Protein 2BH8 (pdb70)

InterPro domains:
  IPR000110 Small ribosomal subunit protein bS1 [PIRSF002111] (2-531)
  IPR000110 Small ribosomal subunit protein bS1 [TIGR00717] (3-520)
  IPR003029 S1 domain [PF00575] (19-78)
  IPR003029 S1 domain [PF00575] (104-171)
  IPR003029 S1 domain [PF00575] (190-260)
  IPR003029 S1 domain [PF00575] (275-347)
  IPR003029 S1 domain [PF00575] (361-434)
  IPR003029 S1 domain [PF00575] (449-520)
  IPR003029 S1 domain [PS50126] (21-87)
  IPR003029 S1 domain [PS50126] (105-171)
  IPR003029 S1 domain [PS50126] (192-260)
  IPR003029 S1 domain [PS50126] (277-347)
  IPR003029 S1 domain [PS50126] (364-434)
  IPR003029 S1 domain [PS50126] (451-520)
  IPR003029 S1 domain [SM00316] (19-87)
  IPR003029 S1 domain [SM00316] (103-171)
  IPR003029 S1 domain [SM00316] (190-260)
  IPR003029 S1 domain [SM00316] (275-347)
  IPR003029 S1 domain [SM00316] (362-434)
  IPR003029 S1 domain [SM00316] (449-520)

Secondary structure (DSSP, 8-state):
-EEEEEEEEEGGGTEEEEEESSSS-EEEEE---S-SSSPP-PPP-TT-EEEEEEEE--SEEEEE-TTS-EEEEEEEEEEEEPPP-/-EEEEEEEEEEETTTTEEEEEESSSS-EEEEE--HHHH-SS--PPPPTT-EEEEEEEE--SEEEEE-TTSSEEEEEEEEEEEE---

Structure (mmCIF, N/CA/C/O backbone):
data_2BH8
#
_entry.id   2BH8
#
_cell.length_a   101.090
_cell.length_b   101.090
_cell.length_c   76.116
_cell.angle_alpha   90.00
_cell.angle_beta   90.00
_cell.angle_gamma   90.00
#
_symmetry.space_group_name_H-M   'I 4 2 2'
#
loop_
_entity.id
_entity.type
_entity.pdbx_description
1 polymer 1B11
2 water water
#
loop_
_atom_site.group_PDB
_atom_site.id
_atom_site.type_symbol
_atom_site.label_atom_id
_atom_site.label_alt_id
_atom_site.label_comp_id
_atom_site.label_asym_id
_atom_site.label_entity_id
_atom_site.label_seq_id
_atom_site.pdbx_PDB_ins_code
_atom_site.Cartn_x
_atom_site.Cartn_y
_atom_site.Cartn_z
_atom_site.occupancy
_atom_site.B_iso_or_equiv
_atom_site.auth_seq_id
_atom_site.auth_comp_id
_atom_site.auth_asym_id
_atom_site.auth_atom_id
_atom_site.pdbx_PDB_model_num
ATOM 1 N N . LYS A 1 16 ? 40.453 15.375 5.221 1.00 41.02 18 LYS A N 1
ATOM 2 C CA . LYS A 1 16 ? 40.600 16.504 4.228 1.00 40.66 18 LYS A CA 1
ATOM 3 C C . LYS A 1 16 ? 40.878 15.916 2.876 1.00 39.62 18 LYS A C 1
ATOM 4 O O . LYS A 1 16 ? 41.884 15.273 2.697 1.00 40.26 18 LYS A O 1
ATOM 10 N N . MET A 1 17 ? 39.976 16.114 1.928 1.00 38.09 19 MET A N 1
ATOM 11 C CA . MET A 1 17 ? 40.135 15.570 0.603 1.00 38.78 19 MET A CA 1
ATOM 12 C C . MET A 1 17 ? 40.219 16.723 -0.421 1.00 35.36 19 MET A C 1
ATOM 13 O O . MET A 1 17 ? 39.327 17.528 -0.511 1.00 34.86 19 MET A O 1
ATOM 18 N N . THR A 1 18 ? 41.314 16.828 -1.147 1.00 32.68 20 THR A N 1
ATOM 19 C CA . THR A 1 18 ? 41.426 17.838 -2.175 1.00 30.98 20 THR A CA 1
ATOM 20 C C . THR A 1 18 ? 41.571 17.118 -3.503 1.00 29.21 20 THR A C 1
ATOM 21 O O . THR A 1 18 ? 42.172 16.061 -3.570 1.00 29.49 20 THR A O 1
ATOM 25 N N . GLY A 1 19 ? 41.029 17.690 -4.575 1.00 26.87 21 GLY A N 1
ATOM 26 C CA . GLY A 1 19 ? 41.064 16.998 -5.826 1.00 25.46 21 GLY A CA 1
ATOM 27 C C . GLY A 1 19 ? 40.597 17.866 -6.956 1.00 24.46 21 GLY A C 1
ATOM 28 O O . GLY A 1 19 ? 40.486 19.069 -6.815 1.00 23.89 21 GLY A O 1
ATOM 29 N N . ILE A 1 20 ? 40.345 17.216 -8.071 1.00 23.20 22 ILE A N 1
ATOM 30 C CA . ILE A 1 20 ? 40.020 17.855 -9.335 1.00 23.79 22 ILE A CA 1
ATOM 31 C C . ILE A 1 20 ? 38.787 17.205 -9.927 1.00 23.11 22 ILE A C 1
ATOM 32 O O . ILE A 1 20 ? 38.677 16.004 -9.911 1.00 21.82 22 ILE A O 1
ATOM 37 N N . VAL A 1 21 ? 37.875 18.048 -10.404 1.00 23.41 23 VAL A N 1
ATOM 38 C CA . VAL A 1 21 ? 36.642 17.626 -11.062 1.00 23.16 23 VAL A CA 1
ATOM 39 C C . VAL A 1 21 ? 36.903 16.921 -12.408 1.00 22.67 23 VAL A C 1
ATOM 40 O O . VAL A 1 21 ? 37.568 17.436 -13.305 1.00 22.52 23 VAL A O 1
ATOM 44 N N . LYS A 1 22 ? 36.373 15.716 -12.534 1.00 21.32 24 LYS A N 1
ATOM 45 C CA . LYS A 1 22 ? 36.322 15.044 -13.809 1.00 20.93 24 LYS A CA 1
ATOM 46 C C . LYS A 1 22 ? 35.000 15.299 -14.516 1.00 21.80 24 LYS A C 1
ATOM 47 O O . LYS A 1 22 ? 34.961 15.580 -15.733 1.00 21.19 24 LYS A O 1
ATOM 53 N N . TRP A 1 23 ? 33.906 15.176 -13.780 1.00 21.19 25 TRP A N 1
ATOM 54 C CA . TRP A 1 23 ? 32.625 15.636 -14.246 1.00 22.44 25 TRP A CA 1
ATOM 55 C C . TRP A 1 23 ? 31.744 15.916 -13.056 1.00 21.39 25 TRP A C 1
ATOM 56 O O . TRP A 1 23 ? 32.033 15.487 -11.936 1.00 20.96 25 TRP A O 1
ATOM 67 N N . PHE A 1 24 ? 30.695 16.663 -13.286 1.00 19.98 26 PHE A N 1
ATOM 68 C CA . PHE A 1 24 ? 29.899 17.132 -12.162 1.00 20.00 26 PHE A CA 1
ATOM 69 C C . PHE A 1 24 ? 28.513 17.558 -12.579 1.00 20.56 26 PHE A C 1
ATOM 70 O O . PHE A 1 24 ? 28.298 18.049 -13.722 1.00 20.81 26 PHE A O 1
ATOM 78 N N . ASN A 1 25 ? 27.562 17.368 -11.659 1.00 21.67 27 ASN A N 1
ATOM 79 C CA . ASN A 1 25 ? 26.181 17.878 -11.806 1.00 20.87 27 ASN A CA 1
ATOM 80 C C . ASN A 1 25 ? 25.732 18.443 -10.463 1.00 22.75 27 ASN A C 1
ATOM 81 O O . ASN A 1 25 ? 25.016 17.811 -9.667 1.00 21.17 27 ASN A O 1
ATOM 86 N N . ALA A 1 26 ? 26.176 19.659 -10.186 1.00 21.79 28 ALA A N 1
ATOM 87 C CA . ALA A 1 26 ? 25.974 20.265 -8.875 1.00 22.77 28 ALA A CA 1
ATOM 88 C C . ALA A 1 26 ? 24.506 20.424 -8.555 1.00 23.47 28 ALA A C 1
ATOM 89 O O . ALA A 1 26 ? 24.081 20.213 -7.411 1.00 23.62 28 ALA A O 1
ATOM 91 N N . ASP A 1 27 ? 23.730 20.818 -9.558 1.00 23.31 29 ASP A N 1
ATOM 92 C CA . ASP A 1 27 ? 22.336 20.990 -9.348 1.00 25.37 29 ASP A CA 1
ATOM 93 C C . ASP A 1 27 ? 21.627 19.729 -8.865 1.00 25.35 29 ASP A C 1
ATOM 94 O O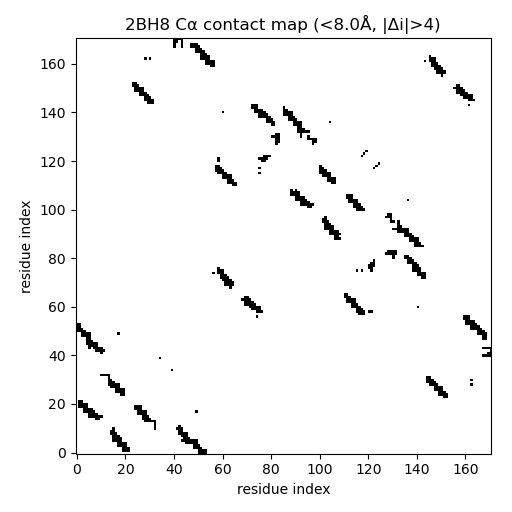 . ASP A 1 27 ? 20.651 19.843 -8.117 1.00 25.13 29 ASP A O 1
ATOM 99 N N . LYS A 1 28 ? 22.061 18.560 -9.336 1.00 22.83 30 LYS A N 1
ATOM 100 C CA . LYS A 1 28 ? 21.453 17.303 -8.904 1.00 24.17 30 LYS A CA 1
ATOM 101 C C . LYS A 1 28 ? 22.209 16.611 -7.774 1.00 22.74 30 LYS A C 1
ATOM 102 O O . LYS A 1 28 ? 21.816 15.509 -7.373 1.00 21.92 30 LYS A O 1
ATOM 108 N N . GLY A 1 29 ? 23.309 17.236 -7.315 1.00 21.52 31 GLY A N 1
ATOM 109 C CA . GLY A 1 29 ? 24.095 16.766 -6.219 1.00 21.25 31 GLY A CA 1
ATOM 110 C C . GLY A 1 29 ? 24.906 15.504 -6.466 1.00 21.35 31 GLY A C 1
ATOM 111 O O . GLY A 1 29 ? 24.971 14.636 -5.597 1.00 19.99 31 GLY A O 1
ATOM 112 N N . PHE A 1 30 ? 25.567 15.402 -7.607 1.00 20.32 32 PHE A N 1
ATOM 113 C CA . PHE A 1 30 ? 26.553 14.380 -7.755 1.00 22.38 32 PHE A CA 1
ATOM 114 C C . PHE A 1 30 ? 27.712 14.796 -8.677 1.00 20.47 32 PHE A C 1
ATOM 115 O O . PHE A 1 30 ? 27.665 15.794 -9.448 1.00 21.17 32 PHE A O 1
ATOM 123 N N . GLY A 1 31 ? 28.760 14.032 -8.587 1.00 20.64 33 GLY A N 1
ATOM 124 C CA . GLY A 1 31 ? 29.969 14.308 -9.317 1.00 21.70 33 GLY A CA 1
ATOM 125 C C . GLY A 1 31 ? 30.988 13.217 -9.257 1.00 21.76 33 GLY A C 1
ATOM 126 O O . GLY A 1 31 ? 30.794 12.196 -8.616 1.00 20.33 33 GLY A O 1
ATOM 127 N N . PHE A 1 32 ? 32.119 13.474 -9.922 1.00 21.64 34 PHE A N 1
ATOM 128 C CA . PHE A 1 32 ? 33.192 12.518 -9.999 1.00 22.59 34 PHE A CA 1
ATOM 129 C C . PHE A 1 32 ? 34.484 13.309 -9.937 1.00 22.98 34 PHE A C 1
ATOM 130 O O . PHE A 1 32 ? 34.665 14.251 -10.696 1.00 22.10 34 PHE A O 1
ATOM 138 N N . ILE A 1 33 ? 35.343 12.918 -9.007 1.00 23.18 35 ILE A N 1
ATOM 139 C CA . ILE A 1 33 ? 36.543 13.624 -8.619 1.00 24.88 35 ILE A CA 1
ATOM 140 C C . ILE A 1 33 ? 37.759 12.716 -8.635 1.00 24.77 35 ILE A C 1
ATOM 141 O O . ILE A 1 33 ? 37.664 11.545 -8.306 1.00 24.18 35 ILE A O 1
ATOM 146 N N . THR A 1 34 ? 38.917 13.271 -9.009 1.00 25.47 36 THR A N 1
ATOM 147 C CA . THR A 1 34 ? 40.190 12.596 -8.826 1.00 26.42 36 THR A CA 1
ATOM 148 C C . THR A 1 34 ? 40.925 13.232 -7.652 1.00 27.32 36 THR A C 1
ATOM 149 O O . THR A 1 34 ? 41.334 14.397 -7.754 1.00 26.08 36 THR A O 1
ATOM 153 N N . PRO A 1 35 ? 41.004 12.514 -6.509 1.00 28.43 37 PRO A N 1
ATOM 154 C CA . PRO A 1 35 ? 41.688 13.096 -5.365 1.00 29.80 37 PRO A CA 1
ATOM 155 C C . PRO A 1 35 ? 43.203 13.243 -5.617 1.00 31.01 37 PRO A C 1
ATOM 156 O O . PRO A 1 35 ? 43.773 12.488 -6.394 1.00 30.17 37 PRO A O 1
ATOM 160 N N . ASP A 1 36 ? 43.811 14.248 -4.998 1.00 32.45 38 ASP A N 1
ATOM 161 C CA . ASP A 1 36 ? 45.247 14.448 -5.128 1.00 34.58 38 ASP A CA 1
ATOM 162 C C . ASP A 1 36 ? 46.004 13.245 -4.559 1.00 35.44 38 ASP A C 1
ATOM 163 O O . ASP A 1 36 ? 47.078 12.905 -5.037 1.00 36.66 38 ASP A O 1
ATOM 168 N N . ASP A 1 37 ? 45.421 12.595 -3.568 1.00 36.77 39 ASP A N 1
ATOM 169 C CA . ASP A 1 37 ? 46.038 11.474 -2.866 1.00 38.63 39 ASP A CA 1
ATOM 170 C C . ASP A 1 37 ? 45.400 10.114 -3.165 1.00 39.10 39 ASP A C 1
ATOM 171 O O . ASP A 1 37 ? 44.217 10.001 -3.506 1.00 38.47 39 ASP A O 1
ATOM 176 N N . GLY A 1 38 ? 46.209 9.066 -3.051 1.00 39.40 40 GLY A N 1
ATOM 177 C CA . GLY A 1 38 ? 45.759 7.710 -3.415 1.00 39.30 40 GLY A CA 1
ATOM 178 C C . GLY A 1 38 ? 45.642 7.492 -4.918 1.00 38.90 40 GLY A C 1
ATOM 179 O O . GLY A 1 38 ? 45.989 8.382 -5.729 1.00 38.65 40 GLY A O 1
ATOM 180 N N . SER A 1 39 ? 45.146 6.308 -5.289 1.00 38.06 41 SER A N 1
ATOM 181 C CA . SER A 1 39 ? 45.028 5.909 -6.699 1.00 38.11 41 SER A CA 1
ATOM 182 C C . SER A 1 39 ? 43.577 5.672 -7.116 1.00 37.63 41 SER A C 1
ATOM 183 O O . SER A 1 39 ? 43.344 5.067 -8.163 1.00 38.38 41 SER A O 1
ATOM 186 N N . LYS A 1 40 ? 42.622 6.128 -6.300 1.00 35.47 42 LYS A N 1
ATOM 187 C CA . LYS A 1 40 ? 41.219 5.873 -6.541 1.00 34.21 42 LYS A CA 1
ATOM 188 C C . LYS A 1 40 ? 40.437 7.169 -6.690 1.00 31.52 42 LYS A C 1
ATOM 189 O O . LYS A 1 40 ? 40.575 8.094 -5.922 1.00 30.93 42 LYS A O 1
ATOM 195 N N . ASP A 1 41 ? 39.670 7.205 -7.752 1.00 29.34 43 ASP A N 1
ATOM 196 C CA . ASP A 1 41 ? 38.694 8.225 -7.976 1.00 27.65 43 ASP A CA 1
ATOM 197 C C . ASP A 1 41 ? 37.509 8.018 -7.059 1.00 25.90 43 ASP A C 1
ATOM 198 O O . ASP A 1 41 ? 37.338 6.939 -6.448 1.00 24.88 43 ASP A O 1
ATOM 203 N N . VAL A 1 42 ? 36.712 9.067 -6.946 1.00 24.10 44 VAL A N 1
ATOM 204 C CA . VAL A 1 42 ? 35.551 9.054 -6.068 1.00 24.04 44 VAL A CA 1
ATOM 205 C C . VAL A 1 42 ? 34.331 9.622 -6.775 1.00 23.35 44 VAL A C 1
ATOM 206 O O . VAL A 1 42 ? 34.373 10.724 -7.382 1.00 21.76 44 VAL A O 1
ATOM 210 N N . PHE A 1 43 ? 33.262 8.834 -6.735 1.00 22.27 45 PHE A N 1
ATOM 211 C CA . PHE A 1 43 ? 31.918 9.324 -7.110 1.00 22.60 45 PHE A CA 1
ATOM 212 C C . PHE A 1 43 ? 31.299 9.965 -5.874 1.00 22.57 45 PHE A C 1
ATOM 213 O O . PHE A 1 43 ? 31.210 9.302 -4.828 1.00 22.15 45 PHE A O 1
ATOM 221 N N . VAL A 1 44 ? 30.860 11.234 -5.961 1.00 22.42 46 VAL A N 1
ATOM 222 C CA . VAL A 1 44 ? 30.256 11.895 -4.814 1.00 22.19 46 VAL A CA 1
ATOM 223 C C . VAL A 1 44 ? 28.769 12.092 -5.070 1.00 22.07 46 VAL A C 1
ATOM 224 O O . VAL A 1 44 ? 28.363 12.351 -6.208 1.00 20.28 46 VAL A O 1
ATOM 228 N N . HIS A 1 45 ? 27.990 11.977 -4.001 1.00 20.91 47 HIS A N 1
ATOM 229 C CA . HIS A 1 45 ? 26.556 12.285 -3.989 1.00 21.55 47 HIS A CA 1
ATOM 230 C C . HIS A 1 45 ? 26.380 13.130 -2.763 1.00 23.14 47 HIS A C 1
ATOM 231 O O . HIS A 1 45 ? 26.930 12.824 -1.696 1.00 23.51 47 HIS A O 1
ATOM 238 N N . PHE A 1 46 ? 25.571 14.150 -2.887 1.00 22.52 48 PHE A N 1
ATOM 239 C CA . PHE A 1 46 ? 25.360 15.053 -1.776 1.00 23.43 48 PHE A CA 1
ATOM 240 C C . PHE A 1 46 ? 24.008 15.752 -1.921 1.00 24.43 48 PHE A C 1
ATOM 241 O O . PHE A 1 46 ? 23.419 15.829 -2.998 1.00 23.27 48 PHE A O 1
ATOM 249 N N . SER A 1 47 ? 23.483 16.242 -0.817 1.00 25.15 49 SER A N 1
ATOM 250 C CA . SER A 1 47 ? 22.298 17.011 -0.880 1.00 26.71 49 SER A CA 1
ATOM 251 C C . SER A 1 47 ? 22.765 18.352 -1.455 1.00 25.73 49 SER A C 1
ATOM 252 O O . SER A 1 47 ? 23.621 19.025 -0.870 1.00 26.72 49 SER A O 1
ATOM 255 N N . ALA A 1 48 ? 22.265 18.684 -2.642 1.00 25.95 50 ALA A N 1
ATOM 256 C CA . ALA A 1 48 ? 22.445 20.021 -3.228 1.00 25.55 50 ALA A CA 1
ATOM 257 C C . ALA A 1 48 ? 21.531 21.011 -2.496 1.00 25.65 50 ALA A C 1
ATOM 258 O O . ALA A 1 48 ? 20.347 20.774 -2.315 1.00 23.67 50 ALA A O 1
ATOM 260 N N . GLY A 1 49 ? 22.071 22.134 -2.076 1.00 25.83 51 GLY A N 1
ATOM 261 C CA . GLY A 1 49 ? 21.223 23.086 -1.361 1.00 27.01 51 GLY A CA 1
ATOM 262 C C . GLY A 1 49 ? 22.079 24.225 -0.867 1.00 27.69 51 GLY A C 1
ATOM 263 O O . GLY A 1 49 ? 23.118 24.522 -1.448 1.00 28.05 51 GLY A O 1
ATOM 264 N N . SER A 1 50 ? 21.652 24.806 0.233 1.00 27.76 52 SER A N 1
ATOM 265 C CA . SER A 1 50 ? 22.251 26.005 0.740 1.00 29.16 52 SER A CA 1
ATOM 266 C C . SER A 1 50 ? 22.786 25.754 2.133 1.00 29.46 52 SER A C 1
ATOM 267 O O . SER A 1 50 ? 22.185 25.039 2.937 1.00 27.35 52 SER A O 1
ATOM 270 N N . SER A 1 51 ? 23.973 26.274 2.388 1.00 30.36 53 SER A N 1
ATOM 271 C CA . SER A 1 51 ? 24.553 26.183 3.733 1.00 31.05 53 SER A CA 1
ATOM 272 C C . SER A 1 51 ? 25.280 27.511 4.092 1.00 31.00 53 SER A C 1
ATOM 273 O O . SER A 1 51 ? 26.119 27.552 5.002 1.00 31.27 53 SER A O 1
ATOM 276 N N . GLY A 1 52 ? 24.919 28.580 3.397 1.00 30.89 54 GLY A N 1
ATOM 277 C CA . GLY A 1 52 ? 25.296 29.920 3.838 1.00 32.14 54 GLY A CA 1
ATOM 278 C C . GLY A 1 52 ? 25.770 30.831 2.753 1.00 32.26 54 GLY A C 1
ATOM 279 O O . GLY A 1 52 ? 25.554 32.036 2.803 1.00 31.46 54 GLY A O 1
ATOM 280 N N . ALA A 1 53 ? 26.432 30.271 1.764 1.00 32.78 55 ALA A N 1
ATOM 281 C CA . ALA A 1 53 ? 26.943 31.100 0.696 1.00 34.60 55 ALA A CA 1
ATOM 282 C C . ALA A 1 53 ? 26.073 30.988 -0.565 1.00 35.13 55 ALA A C 1
ATOM 283 O O . ALA A 1 53 ? 25.256 30.076 -0.741 1.00 34.76 55 ALA A O 1
ATOM 285 N N . ALA A 1 54 ? 26.241 31.963 -1.434 1.00 36.05 56 ALA A N 1
ATOM 286 C CA . ALA A 1 54 ? 25.496 32.011 -2.672 1.00 36.35 56 ALA A CA 1
ATOM 287 C C . ALA A 1 54 ? 25.999 30.879 -3.572 1.00 36.20 56 ALA A C 1
ATOM 288 O O . ALA A 1 54 ? 27.139 30.422 -3.428 1.00 35.40 56 ALA A O 1
ATOM 290 N N . VAL A 1 55 ? 25.131 30.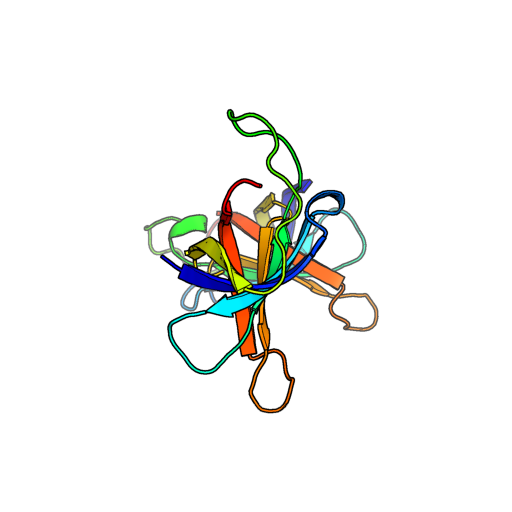455 -4.480 1.00 36.47 57 VAL A N 1
ATOM 291 C CA . VAL A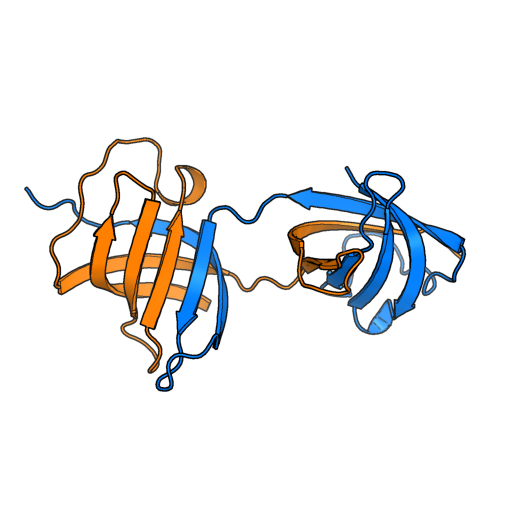 1 55 ? 25.340 29.279 -5.310 1.00 37.40 57 VAL A CA 1
ATOM 292 C C . VAL A 1 55 ? 26.516 29.549 -6.247 1.00 37.18 57 VAL A C 1
ATOM 293 O O . VAL A 1 55 ? 26.657 30.664 -6.758 1.00 37.30 57 VAL A O 1
ATOM 297 N N . ARG A 1 56 ? 27.381 28.547 -6.437 1.00 36.98 58 ARG A N 1
ATOM 298 C CA . ARG A 1 56 ? 28.494 28.657 -7.394 1.00 36.09 58 ARG A CA 1
ATOM 299 C C . ARG A 1 56 ? 28.156 27.837 -8.658 1.00 36.02 58 ARG A C 1
ATOM 300 O O . ARG A 1 56 ? 27.194 27.066 -8.690 1.00 37.00 58 ARG A O 1
ATOM 302 N N . GLY A 1 57 ? 28.915 28.041 -9.712 1.00 35.62 59 GLY A N 1
ATOM 303 C CA . GLY A 1 57 ? 28.570 27.405 -10.981 1.00 35.04 59 GLY A CA 1
ATOM 304 C C . GLY A 1 57 ? 28.899 25.933 -10.853 1.00 33.55 59 GLY A C 1
ATOM 305 O O . GLY A 1 57 ? 29.843 25.586 -10.134 1.00 34.47 59 GLY A O 1
ATOM 306 N N . ASN A 1 58 ? 28.145 25.083 -11.546 1.00 31.29 60 ASN A N 1
ATOM 307 C CA . ASN A 1 58 ? 28.522 23.689 -11.695 1.00 28.98 60 ASN A CA 1
ATOM 308 C C . ASN A 1 58 ? 29.977 23.705 -12.067 1.00 27.23 60 ASN A C 1
ATOM 309 O O . ASN A 1 58 ? 30.337 24.293 -13.085 1.00 27.82 60 ASN A O 1
ATOM 314 N N . PRO A 1 59 ? 30.821 23.039 -11.282 1.00 25.68 61 PRO A N 1
ATOM 315 C CA . PRO A 1 59 ? 32.224 23.019 -11.699 1.00 23.76 61 PRO A CA 1
ATOM 316 C C . PRO A 1 59 ? 32.497 22.206 -12.970 1.00 24.60 61 PRO A C 1
ATOM 317 O O . PRO A 1 59 ? 31.737 21.319 -13.323 1.00 22.94 61 PRO A O 1
ATOM 321 N N . GLN A 1 60 ? 33.624 22.501 -13.595 1.00 25.47 62 GLN A N 1
ATOM 322 C CA . GLN A 1 60 ? 34.005 21.964 -14.872 1.00 25.62 62 GLN A CA 1
ATOM 323 C C . GLN A 1 60 ? 35.237 21.103 -14.696 1.00 25.66 62 GLN A C 1
ATOM 324 O O . GLN A 1 60 ? 35.968 21.218 -13.717 1.00 23.39 62 GLN A O 1
ATOM 330 N N . GLN A 1 61 ? 35.462 20.243 -15.684 1.00 24.13 63 GLN A N 1
ATOM 331 C CA . GLN A 1 61 ? 36.604 19.414 -15.709 1.00 24.44 63 GLN A CA 1
ATOM 332 C C . GLN A 1 61 ? 37.828 20.304 -15.455 1.00 23.02 63 GLN A C 1
ATOM 333 O O . GLN A 1 61 ? 37.996 21.355 -16.118 1.00 22.09 63 GLN A O 1
ATOM 339 N N . GLY A 1 62 ? 38.633 19.900 -14.489 1.00 21.36 64 GLY A N 1
ATOM 340 C CA . GLY A 1 62 ? 39.885 20.561 -14.156 1.00 22.26 64 GLY A CA 1
ATOM 341 C C . GLY A 1 62 ? 39.771 21.487 -12.947 1.00 22.25 64 GLY A C 1
ATOM 342 O O . GLY A 1 62 ? 40.769 21.956 -12.432 1.00 22.42 64 GLY A O 1
ATOM 343 N N . ASP A 1 63 ? 38.546 21.762 -12.503 1.00 22.31 65 ASP A N 1
ATOM 344 C CA . ASP A 1 63 ? 38.305 22.698 -11.391 1.00 22.36 65 ASP A CA 1
ATOM 345 C C . ASP A 1 63 ? 38.661 22.034 -10.068 1.00 24.22 65 ASP A C 1
ATOM 346 O O . ASP A 1 63 ? 38.480 20.815 -9.883 1.00 23.47 65 ASP A O 1
ATOM 351 N N . ARG A 1 64 ? 39.160 22.858 -9.128 1.00 24.79 66 ARG A N 1
ATOM 352 C CA . ARG A 1 64 ? 39.367 22.431 -7.747 1.00 25.78 66 ARG A CA 1
ATOM 353 C C . ARG A 1 64 ? 38.101 22.114 -7.005 1.00 25.17 66 ARG A C 1
ATOM 354 O O . ARG A 1 64 ? 37.088 22.828 -7.127 1.00 24.26 66 ARG A O 1
ATOM 362 N N . VAL A 1 65 ? 38.174 21.042 -6.220 1.00 26.23 67 VAL A N 1
ATOM 363 C CA . VAL A 1 65 ? 37.074 20.604 -5.358 1.00 27.62 67 VAL A CA 1
ATOM 364 C C . VAL A 1 65 ? 37.677 20.068 -4.060 1.00 29.32 67 VAL A C 1
ATOM 365 O O . VAL A 1 65 ? 38.764 19.456 -4.063 1.00 27.57 67 VAL A O 1
ATOM 369 N N . GLU A 1 66 ? 36.985 20.342 -2.949 1.00 29.37 68 GLU A N 1
ATOM 370 C CA . GLU A 1 66 ? 37.475 19.965 -1.651 1.00 31.29 68 GLU A CA 1
ATOM 371 C C . GLU A 1 66 ? 36.368 19.358 -0.874 1.00 29.94 68 GLU A C 1
ATOM 372 O O . GLU A 1 66 ? 35.231 19.659 -1.091 1.00 29.08 68 GLU A O 1
ATOM 378 N N . GLY A 1 67 ? 36.699 18.482 0.051 1.00 29.97 69 GLY A N 1
ATOM 379 C CA . GLY A 1 67 ? 35.713 18.007 0.965 1.00 29.12 69 GLY A CA 1
ATOM 380 C C . GLY A 1 67 ? 36.328 17.379 2.165 1.00 29.00 69 GLY A C 1
ATOM 381 O O . GLY A 1 67 ? 37.542 17.280 2.265 1.00 30.99 69 GLY A O 1
ATOM 382 N N . LYS A 1 68 ? 35.486 17.038 3.114 1.00 27.55 70 LYS A N 1
ATOM 383 C CA . LYS A 1 68 ? 35.923 16.362 4.305 1.00 28.67 70 LYS A CA 1
ATOM 384 C C . LYS A 1 68 ? 35.282 15.001 4.273 1.00 27.42 70 LYS A C 1
ATOM 385 O O . LYS A 1 68 ? 34.115 14.904 4.036 1.00 27.70 70 LYS A O 1
ATOM 391 N N . ILE A 1 69 ? 36.047 13.958 4.472 1.00 27.58 71 ILE A N 1
ATOM 392 C CA . ILE A 1 69 ? 35.430 12.630 4.537 1.00 27.72 71 ILE A CA 1
ATOM 393 C C . ILE A 1 69 ? 35.709 11.949 5.859 1.00 27.74 71 ILE A C 1
ATOM 394 O O . ILE A 1 69 ? 36.713 12.209 6.524 1.00 26.95 71 ILE A O 1
ATOM 399 N N . LYS A 1 70 ? 34.779 11.086 6.228 1.00 27.11 72 LYS A N 1
ATOM 400 C CA . LYS A 1 70 ? 34.829 10.357 7.475 1.00 28.14 72 LYS A CA 1
ATOM 401 C C . LYS A 1 70 ? 34.411 8.918 7.201 1.00 25.58 72 LYS A C 1
ATOM 402 O O . LYS A 1 70 ? 33.508 8.681 6.417 1.00 24.33 72 LYS A O 1
ATOM 408 N N . SER A 1 71 ? 35.054 7.973 7.867 1.00 25.11 73 SER A N 1
ATOM 409 C CA . SER A 1 71 ? 34.683 6.580 7.732 1.00 24.35 73 SER A CA 1
ATOM 410 C C . SER A 1 71 ? 33.271 6.360 8.257 1.00 24.47 73 SER A C 1
ATOM 411 O O . SER A 1 71 ? 32.837 7.020 9.220 1.00 24.55 73 SER A O 1
ATOM 414 N N . ILE A 1 72 ? 32.580 5.409 7.639 1.00 23.45 74 ILE A N 1
ATOM 415 C CA . ILE A 1 72 ? 31.265 4.984 8.091 1.00 24.28 74 ILE A CA 1
ATOM 416 C C . ILE A 1 72 ? 31.480 3.802 9.015 1.00 24.26 74 ILE A C 1
ATOM 417 O O . ILE A 1 72 ? 31.596 2.650 8.564 1.00 24.22 74 ILE A O 1
ATOM 422 N N . THR A 1 73 ? 31.604 4.113 10.307 1.00 23.42 75 THR A N 1
ATOM 423 C CA . THR A 1 73 ? 31.893 3.134 11.318 1.00 23.23 75 THR A CA 1
ATOM 424 C C . THR A 1 73 ? 30.624 2.636 12.046 1.00 22.57 75 THR A C 1
ATOM 425 O O . THR A 1 73 ? 30.638 1.584 12.686 1.00 23.16 75 THR A O 1
ATOM 429 N N . ASP A 1 74 ? 29.552 3.411 11.982 1.00 21.09 76 ASP A N 1
ATOM 430 C CA . ASP A 1 74 ? 28.337 3.117 12.683 1.00 21.41 76 ASP A CA 1
ATOM 431 C C . ASP A 1 74 ? 27.206 3.151 11.686 1.00 20.66 76 ASP A C 1
ATOM 432 O O . ASP A 1 74 ? 26.826 4.239 11.195 1.00 21.09 76 ASP A O 1
ATOM 437 N N . PHE A 1 75 ? 26.714 1.977 11.302 1.00 20.65 77 PHE A N 1
ATOM 438 C CA . PHE A 1 75 ? 25.757 1.884 10.212 1.00 19.68 77 PHE A CA 1
ATOM 439 C C . PHE A 1 75 ? 24.764 0.756 10.414 1.00 19.90 77 PHE A C 1
ATOM 440 O O . PHE A 1 75 ? 24.955 -0.138 11.251 1.00 18.25 77 PHE A O 1
ATOM 448 N N . GLY A 1 76 ? 23.655 0.834 9.678 1.00 18.41 78 GLY A N 1
ATOM 449 C CA . GLY A 1 76 ? 22.811 -0.324 9.502 1.00 19.04 78 GLY A CA 1
ATOM 450 C C . GLY A 1 76 ? 22.662 -0.641 8.037 1.00 20.42 78 GLY A C 1
ATOM 451 O O . GLY A 1 76 ? 22.530 0.289 7.180 1.00 19.44 78 GLY A O 1
ATOM 452 N N . ILE A 1 77 ? 22.669 -1.923 7.742 1.00 21.24 79 ILE A N 1
ATOM 453 C CA . ILE A 1 77 ? 22.378 -2.422 6.404 1.00 23.22 79 ILE A CA 1
ATOM 454 C C . ILE A 1 77 ? 21.071 -3.154 6.451 1.00 23.38 79 ILE A C 1
ATOM 455 O O . ILE A 1 77 ? 20.930 -4.143 7.185 1.00 23.38 79 ILE A O 1
ATOM 460 N N . PHE A 1 78 ? 20.101 -2.678 5.677 1.00 22.66 80 PHE A N 1
ATOM 461 C CA . PHE A 1 78 ? 18.811 -3.327 5.594 1.00 22.35 80 PHE A CA 1
ATOM 462 C C . PHE A 1 78 ? 18.882 -4.464 4.606 1.00 22.34 80 PHE A C 1
ATOM 463 O O . PHE A 1 78 ? 19.431 -4.326 3.502 1.00 22.83 80 PHE A O 1
ATOM 471 N N . ILE A 1 79 ? 18.339 -5.582 5.001 1.00 20.71 81 ILE A N 1
ATOM 472 C CA . ILE A 1 79 ? 18.380 -6.766 4.183 1.00 21.82 81 ILE A CA 1
ATOM 473 C C . ILE A 1 79 ? 16.975 -7.085 3.695 1.00 22.08 81 ILE A C 1
ATOM 474 O O . ILE A 1 79 ? 16.066 -7.258 4.498 1.00 22.72 81 ILE A O 1
ATOM 479 N N . GLY A 1 80 ? 16.845 -7.273 2.392 1.00 21.84 82 GLY A N 1
ATOM 480 C CA . GLY A 1 80 ? 15.559 -7.527 1.775 1.00 23.60 82 GLY A CA 1
ATOM 481 C C . GLY A 1 80 ? 15.053 -8.900 2.100 1.00 24.05 82 GLY A C 1
ATOM 482 O O . GLY A 1 80 ? 15.797 -9.757 2.588 1.00 21.74 82 GLY A O 1
ATOM 483 N N . LEU A 1 81 ? 13.774 -9.121 1.802 1.00 25.27 83 LEU A N 1
ATOM 484 C CA . LEU A 1 81 ? 13.188 -10.463 1.996 1.00 26.02 83 LEU A CA 1
ATOM 485 C C . LEU A 1 81 ? 13.904 -11.510 1.141 1.00 25.88 83 LEU A C 1
ATOM 486 O O . LEU A 1 81 ? 13.981 -12.675 1.540 1.00 27.80 83 LEU A O 1
ATOM 491 N N . ASP A 1 82 ? 14.418 -11.096 -0.032 1.00 24.35 84 ASP A N 1
ATOM 492 C CA . ASP A 1 82 ? 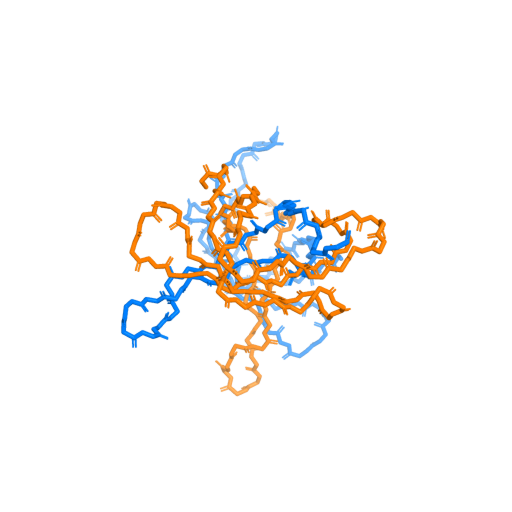15.250 -11.948 -0.889 1.00 24.60 84 ASP A CA 1
ATOM 493 C C . ASP A 1 82 ? 16.755 -12.045 -0.546 1.00 23.42 84 ASP A C 1
ATOM 494 O O . ASP A 1 82 ? 17.527 -12.713 -1.249 1.00 23.59 84 ASP A O 1
ATOM 499 N N . GLY A 1 83 ? 17.153 -11.401 0.536 1.00 22.42 85 GLY A N 1
ATOM 500 C CA . GLY A 1 83 ? 18.521 -11.406 1.034 1.00 22.49 85 GLY A CA 1
ATOM 501 C C . GLY A 1 83 ? 19.404 -10.275 0.491 1.00 22.02 85 GLY A C 1
ATOM 502 O O . GLY A 1 83 ? 20.601 -10.201 0.797 1.00 21.59 85 GLY A O 1
ATOM 503 N N . GLY A 1 84 ? 18.830 -9.365 -0.287 1.00 22.02 86 GLY A N 1
ATOM 504 C CA . GLY A 1 84 ? 19.601 -8.358 -0.966 1.00 19.75 86 GLY A CA 1
ATOM 505 C C . GLY A 1 84 ? 19.862 -7.104 -0.104 1.00 20.10 86 GLY A C 1
ATOM 506 O O . GLY A 1 84 ? 19.352 -6.971 1.007 1.00 19.26 86 GLY A O 1
ATOM 507 N N . ILE A 1 85 ? 20.677 -6.202 -0.650 1.00 18.74 87 ILE A N 1
ATOM 508 C CA . ILE A 1 85 ? 21.091 -4.983 0.018 1.00 19.59 87 ILE A CA 1
ATOM 509 C C . ILE A 1 85 ? 20.039 -3.927 -0.264 1.00 20.24 87 ILE A C 1
ATOM 510 O O . ILE A 1 85 ? 19.957 -3.423 -1.396 1.00 18.42 87 ILE A O 1
ATOM 515 N N . ASP A 1 86 ? 19.215 -3.666 0.736 1.00 20.88 88 ASP A N 1
ATOM 516 C CA . ASP A 1 86 ? 18.063 -2.782 0.582 1.00 22.69 88 ASP A CA 1
ATOM 517 C C . ASP A 1 86 ? 18.185 -1.463 1.296 1.00 23.42 88 ASP A C 1
ATOM 518 O O . ASP A 1 86 ? 17.183 -0.756 1.469 1.00 25.68 88 ASP A O 1
ATOM 523 N N . GLY A 1 87 ? 19.362 -1.081 1.705 1.00 21.07 89 GLY A N 1
ATOM 524 C CA . GLY A 1 87 ? 19.522 0.281 2.244 1.00 21.05 89 GLY A CA 1
ATOM 525 C C . GLY A 1 87 ? 20.750 0.285 3.097 1.00 20.92 89 GLY A C 1
ATOM 526 O O . GLY A 1 87 ? 21.142 -0.780 3.625 1.00 21.89 89 GLY A O 1
ATOM 527 N N . LEU A 1 88 ? 21.294 1.462 3.320 1.00 21.18 90 LEU A N 1
ATOM 528 C CA . LEU A 1 88 ? 22.466 1.639 4.151 1.00 20.42 90 LEU A CA 1
ATOM 529 C C . LEU A 1 88 ? 22.284 2.952 4.873 1.00 20.13 90 LEU A C 1
ATOM 530 O O . LEU A 1 88 ? 22.193 3.970 4.198 1.00 19.58 90 LEU A O 1
ATOM 535 N N . VAL A 1 89 ? 22.143 2.910 6.197 1.00 19.34 91 VAL A N 1
ATOM 536 C CA . VAL A 1 89 ? 21.949 4.081 7.005 1.00 19.24 91 VAL A CA 1
ATOM 537 C C . VAL A 1 89 ? 23.023 4.301 8.019 1.00 20.43 91 VAL A C 1
ATOM 538 O O . VAL A 1 89 ? 23.732 3.358 8.422 1.00 19.76 91 VAL A O 1
ATOM 542 N N . HIS A 1 90 ? 23.108 5.543 8.472 1.00 19.33 92 HIS A N 1
ATOM 543 C CA . HIS A 1 90 ? 23.919 5.916 9.616 1.00 21.13 92 HIS A CA 1
ATOM 544 C C . HIS A 1 90 ? 23.195 5.570 10.922 1.00 21.17 92 HIS A C 1
ATOM 545 O O . HIS A 1 90 ? 21.973 5.819 11.094 1.00 19.48 92 HIS A O 1
ATOM 552 N N . LEU A 1 91 ? 23.951 4.981 11.833 1.00 23.34 93 LEU A N 1
ATOM 553 C CA . LEU A 1 91 ? 23.434 4.589 13.133 1.00 23.28 93 LEU A CA 1
ATOM 554 C C . LEU A 1 91 ? 23.946 5.590 14.148 1.00 25.11 93 LEU A C 1
ATOM 555 O O . LEU A 1 91 ? 25.122 5.603 14.464 1.00 24.58 93 LEU A O 1
ATOM 560 N N . SER A 1 92 ? 23.063 6.469 14.621 1.00 26.96 94 SER A N 1
ATOM 561 C CA . SER A 1 92 ? 23.476 7.570 15.506 1.00 27.92 94 SER A CA 1
ATOM 562 C C . SER A 1 92 ? 23.593 7.056 16.885 1.00 28.54 94 SER A C 1
ATOM 563 O O . SER A 1 92 ? 24.451 7.526 17.643 1.00 30.73 94 SER A O 1
ATOM 566 N N . ASP A 1 93 ? 22.704 6.143 17.261 1.00 28.38 95 ASP A N 1
ATOM 567 C CA . ASP A 1 93 ? 22.902 5.467 18.502 1.00 29.59 95 ASP A CA 1
ATOM 568 C C . ASP A 1 93 ? 22.121 4.192 18.601 1.00 27.93 95 ASP A C 1
ATOM 569 O O . ASP A 1 93 ? 21.296 3.878 17.737 1.00 24.09 95 ASP A O 1
ATOM 574 N N . ILE A 1 94 ? 22.501 3.408 19.599 1.00 24.99 96 ILE A N 1
ATOM 575 C CA . ILE A 1 94 ? 21.880 2.111 19.796 1.00 24.42 96 ILE A CA 1
ATOM 5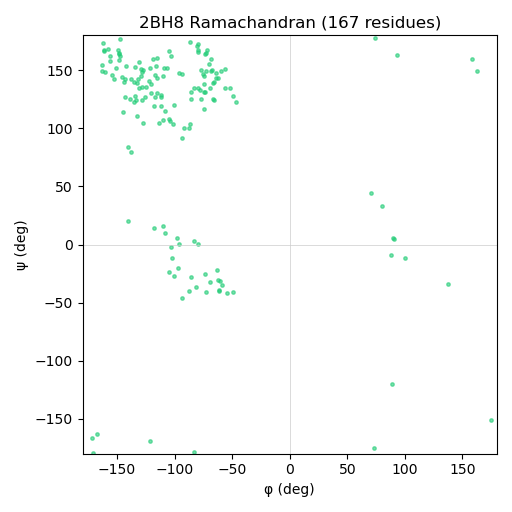76 C C . ILE A 1 94 ? 21.978 1.775 21.257 1.00 24.64 96 ILE A C 1
ATOM 577 O O . ILE A 1 94 ? 22.980 2.089 21.900 1.00 24.12 96 ILE A O 1
ATOM 582 N N . SER A 1 95 ? 20.935 1.144 21.773 1.00 25.00 97 SER A N 1
ATOM 583 C CA . SER A 1 95 ? 20.874 0.801 23.166 1.00 25.91 97 SER A CA 1
ATOM 584 C C . SER A 1 95 ? 20.031 -0.438 23.375 1.00 25.15 97 SER A C 1
ATOM 585 O O . SER A 1 95 ? 19.158 -0.769 22.579 1.00 25.50 97 SER A O 1
ATOM 588 N N . TRP A 1 96 ? 20.359 -1.156 24.435 1.00 25.13 98 TRP A N 1
ATOM 589 C CA . TRP A 1 96 ? 19.716 -2.405 24.798 1.00 25.67 98 TRP A CA 1
ATOM 590 C C . TRP A 1 96 ? 19.958 -2.616 26.327 1.00 26.25 98 TRP A C 1
ATOM 591 O O . TRP A 1 96 ? 20.725 -1.893 26.929 1.00 24.80 98 TRP A O 1
ATOM 602 N N . ALA A 1 97 ? 19.251 -3.571 26.923 1.00 27.39 99 ALA A N 1
ATOM 603 C CA . ALA A 1 97 ? 19.500 -3.988 28.309 1.00 28.07 99 ALA A CA 1
ATOM 604 C C . ALA A 1 97 ? 20.334 -5.289 28.219 1.00 29.32 99 ALA A C 1
ATOM 605 O O . ALA A 1 97 ? 19.956 -6.249 27.549 1.00 27.70 99 ALA A O 1
ATOM 607 N N . GLN A 1 98 ? 21.532 -5.267 28.787 1.00 31.53 100 GLN A N 1
ATOM 608 C CA . GLN A 1 98 ? 22.411 -6.436 28.702 1.00 33.22 100 GLN A CA 1
ATOM 609 C C . GLN A 1 98 ? 21.752 -7.595 29.427 1.00 32.59 100 GLN A C 1
ATOM 610 O O . GLN A 1 98 ? 21.059 -7.371 30.422 1.00 31.49 100 GLN A O 1
ATOM 616 N N . ALA A 1 99 ? 21.909 -8.812 28.904 1.00 33.45 101 ALA A N 1
ATOM 617 C CA . ALA A 1 99 ? 21.470 -9.998 29.617 1.00 33.92 101 ALA A CA 1
ATOM 618 C C . ALA A 1 99 ? 22.376 -10.199 30.845 1.00 34.85 101 ALA A C 1
ATOM 619 O O . ALA A 1 99 ? 23.624 -10.129 30.761 1.00 32.03 101 ALA A O 1
ATOM 621 N N . GLU A 1 100 ? 21.695 -10.490 31.954 1.00 34.43 102 GLU A N 1
ATOM 622 C CA . GLU A 1 100 ? 22.254 -10.629 33.301 1.00 36.83 102 GLU A CA 1
ATOM 623 C C . GLU A 1 100 ? 23.107 -9.472 33.777 1.00 38.02 102 GLU A C 1
ATOM 624 O O . GLU A 1 100 ? 22.534 -8.561 34.480 1.00 41.12 102 GLU A O 1
ATOM 630 N N . SER B 1 14 ? 15.094 7.960 9.024 1.00 47.29 16 SER B N 1
ATOM 631 C CA . SER B 1 14 ? 13.861 7.626 9.812 1.00 46.65 16 SER B CA 1
ATOM 632 C C . SER B 1 14 ? 13.804 8.133 11.262 1.00 45.66 16 SER B C 1
ATOM 633 O O . SER B 1 14 ? 12.716 8.406 11.799 1.00 45.44 16 SER B O 1
ATOM 636 N N . GLY B 1 15 ? 14.951 8.226 11.912 1.00 43.85 17 GLY B N 1
ATOM 637 C CA . GLY B 1 15 ? 14.976 8.572 13.315 1.00 42.67 17 GLY B CA 1
ATOM 638 C C . GLY B 1 15 ? 14.872 7.318 14.163 1.00 41.51 17 GLY B C 1
ATOM 639 O O . GLY B 1 15 ? 15.705 6.446 14.048 1.00 39.02 17 GLY B O 1
ATOM 640 N N . LYS B 1 16 ? 13.832 7.226 14.992 1.00 41.32 18 LYS B N 1
ATOM 641 C CA . LYS B 1 16 ? 13.768 6.166 16.012 1.00 41.72 18 LYS B CA 1
ATOM 642 C C . LYS B 1 16 ? 13.466 4.803 15.423 1.00 40.50 18 LYS B C 1
ATOM 643 O O . LYS B 1 16 ? 12.540 4.656 14.646 1.00 40.15 18 LYS B O 1
ATOM 649 N N . MET B 1 17 ? 14.243 3.791 15.802 1.00 38.99 19 MET B N 1
ATOM 650 C CA . MET B 1 17 ? 14.030 2.444 15.316 1.00 38.84 19 MET B CA 1
ATOM 651 C C . MET B 1 17 ? 14.072 1.516 16.514 1.00 36.72 19 MET B C 1
ATOM 652 O O . MET B 1 17 ? 15.106 1.337 17.095 1.00 36.42 19 MET B O 1
ATOM 657 N N . THR B 1 18 ? 12.937 0.936 16.876 1.00 34.73 20 THR B N 1
ATOM 658 C CA . THR B 1 18 ? 12.891 -0.054 17.942 1.00 33.73 20 THR B CA 1
ATOM 659 C C . THR B 1 18 ? 12.697 -1.382 17.273 1.00 31.61 20 THR B C 1
ATOM 660 O O . THR B 1 18 ? 12.132 -1.459 16.203 1.00 29.63 20 THR B O 1
ATOM 664 N N . GLY B 1 19 ? 13.183 -2.445 17.895 1.00 30.01 21 GLY B N 1
ATOM 665 C CA . GLY B 1 19 ? 13.022 -3.743 17.296 1.00 29.19 21 GLY B CA 1
ATOM 666 C C . GLY B 1 19 ? 13.375 -4.782 18.297 1.00 28.30 21 GLY B C 1
ATOM 667 O O . GLY B 1 19 ? 13.394 -4.484 19.511 1.00 27.90 21 GLY B O 1
ATOM 668 N N . ILE B 1 20 ? 13.610 -5.994 17.791 1.00 27.91 22 ILE B N 1
ATOM 669 C CA . ILE B 1 20 ? 14.030 -7.103 18.642 1.00 27.87 22 ILE B CA 1
ATOM 670 C C . ILE B 1 20 ? 15.275 -7.762 18.076 1.00 26.52 22 ILE B C 1
ATOM 671 O O . ILE B 1 20 ? 15.488 -7.828 16.827 1.00 24.62 22 ILE B O 1
ATOM 676 N N . VAL B 1 21 ? 16.085 -8.279 19.005 1.00 24.34 23 VAL B N 1
ATOM 677 C CA . VAL B 1 21 ? 17.381 -8.860 18.654 1.00 24.50 23 VAL B CA 1
ATOM 678 C C . VAL B 1 21 ? 17.221 -10.257 18.048 1.00 24.96 23 VAL B C 1
ATOM 679 O O . VAL B 1 21 ? 16.596 -11.123 18.661 1.00 24.66 23 VAL B O 1
ATOM 683 N N . LYS B 1 22 ? 17.769 -10.476 16.855 1.00 23.84 24 LYS B N 1
ATOM 684 C CA . LYS B 1 22 ? 17.942 -11.835 16.316 1.00 26.01 24 LYS B CA 1
ATOM 685 C C . LYS B 1 22 ? 19.262 -12.465 16.756 1.00 25.39 24 LYS B C 1
ATOM 686 O O . LYS B 1 22 ? 19.302 -13.651 17.070 1.00 26.73 24 LYS B O 1
ATOM 692 N N . TRP B 1 23 ? 20.332 -11.684 16.776 1.00 25.64 25 TRP B N 1
ATOM 693 C CA . TRP B 1 23 ? 21.668 -12.152 17.148 1.00 24.80 25 TRP B CA 1
ATOM 694 C C . TRP B 1 23 ? 22.500 -10.929 17.454 1.00 24.30 25 TRP B C 1
ATOM 695 O O . TRP B 1 23 ? 22.235 -9.839 16.920 1.00 21.74 25 TRP B O 1
ATOM 706 N N . PHE B 1 24 ? 23.531 -11.083 18.288 1.00 21.91 26 PHE B N 1
ATOM 707 C CA . PHE B 1 24 ? 24.307 -9.959 18.715 1.00 21.32 26 PHE B CA 1
ATOM 708 C C . PHE B 1 24 ? 25.708 -10.362 19.105 1.00 22.00 26 PHE B C 1
ATOM 709 O O . PHE B 1 24 ? 25.949 -11.494 19.629 1.00 23.03 26 PHE B O 1
ATOM 717 N N . ASN B 1 25 ? 26.643 -9.461 18.836 1.00 21.86 27 ASN B N 1
ATOM 718 C CA . ASN B 1 25 ? 28.046 -9.607 19.259 1.00 23.32 27 ASN B CA 1
ATOM 719 C C . ASN B 1 25 ? 28.548 -8.247 19.698 1.00 22.97 27 ASN B C 1
ATOM 720 O O . ASN B 1 25 ? 29.150 -7.529 18.946 1.00 23.63 27 ASN B O 1
ATOM 725 N N . ALA B 1 26 ? 28.274 -7.905 20.954 1.00 23.80 28 ALA B N 1
ATOM 726 C CA . ALA B 1 26 ? 28.519 -6.549 21.452 1.00 24.68 28 ALA B CA 1
ATOM 727 C C . ALA B 1 26 ? 30.023 -6.366 21.639 1.00 25.78 28 ALA B C 1
ATOM 728 O O . ALA B 1 26 ? 30.525 -5.261 21.538 1.00 28.25 28 ALA B O 1
ATOM 730 N N . ASP B 1 27 ? 30.756 -7.451 21.853 1.00 25.99 29 ASP B N 1
ATOM 731 C CA . ASP B 1 27 ? 32.209 -7.363 21.988 1.00 26.45 29 ASP B CA 1
ATOM 732 C C . ASP B 1 27 ? 32.871 -6.807 20.724 1.00 26.17 29 ASP B C 1
ATOM 733 O O . ASP B 1 27 ? 33.834 -6.011 20.801 1.00 26.60 29 ASP B O 1
ATOM 738 N N . LYS B 1 28 ? 32.352 -7.226 19.582 1.00 24.33 30 LYS B N 1
ATOM 739 C CA . LYS B 1 28 ? 32.873 -6.822 18.269 1.00 24.43 30 LYS B CA 1
ATOM 740 C C . LYS B 1 28 ? 32.035 -5.757 17.544 1.00 23.49 30 LYS B C 1
ATOM 741 O O . LYS B 1 28 ? 32.402 -5.326 16.464 1.00 24.15 30 LYS B O 1
ATOM 747 N N . GLY B 1 29 ? 30.918 -5.348 18.130 1.00 23.51 31 GLY B N 1
ATOM 748 C CA . GLY B 1 29 ? 30.189 -4.224 17.626 1.00 22.99 31 GLY B CA 1
ATOM 749 C C . GLY B 1 29 ? 29.305 -4.546 16.429 1.00 22.40 31 GLY B C 1
ATOM 750 O O . GLY B 1 29 ? 29.146 -3.704 15.581 1.00 22.44 31 GLY B O 1
ATOM 751 N N . PHE B 1 30 ? 28.748 -5.757 16.360 1.00 22.62 32 PHE B N 1
ATOM 752 C CA . PHE B 1 30 ? 27.853 -6.181 15.262 1.00 22.98 32 PHE B CA 1
ATOM 753 C C . PHE B 1 30 ? 26.572 -6.761 15.878 1.00 21.80 32 PHE B C 1
ATOM 754 O O . PHE B 1 30 ? 26.602 -7.353 16.977 1.00 21.76 32 PHE B O 1
ATOM 762 N N . GLY B 1 31 ? 25.477 -6.638 15.160 1.00 20.93 33 GLY B N 1
ATOM 763 C CA . GLY B 1 31 ? 24.185 -7.193 15.573 1.00 21.41 33 GLY B CA 1
ATOM 764 C C . GLY B 1 31 ? 23.225 -7.320 14.422 1.00 21.79 33 GLY B C 1
ATOM 765 O O . GLY B 1 31 ? 23.437 -6.763 13.333 1.00 19.73 33 GLY B O 1
ATOM 766 N N . PHE B 1 32 ? 22.161 -8.046 14.673 1.00 21.22 34 PHE B N 1
ATOM 767 C CA . PHE B 1 32 ? 21.138 -8.310 13.686 1.00 22.65 34 PHE B CA 1
ATOM 768 C C . PHE B 1 32 ? 19.808 -8.190 14.384 1.00 23.03 34 PHE B C 1
ATOM 769 O O . PHE B 1 32 ? 19.523 -8.858 15.392 1.00 21.97 34 PHE B O 1
ATOM 777 N N . ILE B 1 33 ? 18.973 -7.341 13.813 1.00 23.63 35 ILE B N 1
ATOM 778 C CA . ILE B 1 33 ? 17.765 -6.876 14.422 1.00 25.47 35 ILE B CA 1
ATOM 779 C C . ILE B 1 33 ? 16.536 -6.975 13.463 1.00 25.48 35 ILE B C 1
ATOM 780 O O . ILE B 1 33 ? 16.653 -6.737 12.265 1.00 24.31 35 ILE B O 1
ATOM 785 N N . THR B 1 34 ? 15.371 -7.329 14.031 1.00 26.47 36 THR B N 1
ATOM 786 C CA . THR B 1 34 ? 14.060 -7.243 13.351 1.00 26.67 36 THR B CA 1
ATOM 787 C C . THR B 1 34 ? 13.350 -5.989 13.847 1.00 27.05 36 THR B C 1
ATOM 788 O O . THR B 1 34 ? 12.881 -5.970 14.998 1.00 25.80 36 THR B O 1
ATOM 792 N N . PRO B 1 35 ? 13.325 -4.910 13.011 1.00 27.65 37 PRO B N 1
ATOM 793 C CA . PRO B 1 35 ? 12.623 -3.668 13.341 1.00 28.89 37 PRO B CA 1
ATOM 794 C C . PRO B 1 35 ? 11.146 -3.940 13.544 1.00 30.87 37 PRO B C 1
ATOM 795 O O . PRO B 1 35 ? 10.621 -4.886 12.985 1.00 30.89 37 PRO B O 1
ATOM 799 N N . ASP B 1 36 ? 10.513 -3.166 14.400 1.00 33.20 38 ASP B N 1
ATOM 800 C CA . ASP B 1 36 ? 9.082 -3.353 14.629 1.00 35.37 38 ASP B CA 1
ATOM 801 C C . ASP B 1 36 ? 8.369 -2.903 13.335 1.00 36.07 38 ASP B C 1
ATOM 802 O O . ASP B 1 36 ? 7.368 -3.491 12.925 1.00 36.55 38 ASP B O 1
ATOM 807 N N . ASP B 1 37 ? 8.948 -1.921 12.652 1.00 37.85 39 ASP B N 1
ATOM 808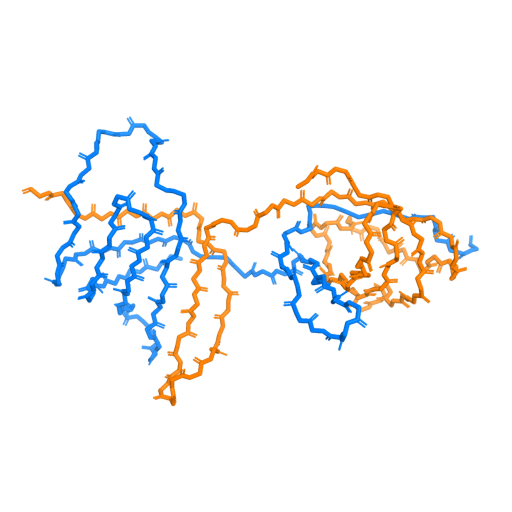 C CA . ASP B 1 37 ? 8.382 -1.426 11.381 1.00 38.88 39 ASP B CA 1
ATOM 809 C C . ASP B 1 37 ? 9.014 -2.060 10.140 1.00 39.19 39 ASP B C 1
ATOM 810 O O . ASP B 1 37 ? 10.200 -2.410 10.133 1.00 39.13 39 ASP B O 1
ATOM 815 N N . GLY B 1 38 ? 8.208 -2.217 9.093 1.00 38.84 40 GLY B N 1
ATOM 816 C CA . GLY B 1 38 ? 8.688 -2.719 7.812 1.00 38.50 40 GLY B CA 1
ATOM 817 C C . GLY B 1 38 ? 8.979 -4.218 7.796 1.00 38.04 40 GLY B C 1
ATOM 818 O O . GLY B 1 38 ? 8.872 -4.880 8.816 1.00 37.32 40 GLY B O 1
ATOM 819 N N . SER B 1 39 ? 9.379 -4.723 6.625 1.00 37.42 41 SER B N 1
ATOM 820 C CA . SER B 1 39 ? 9.569 -6.152 6.381 1.00 36.96 41 SER B CA 1
ATOM 821 C C . SER B 1 39 ? 11.029 -6.561 6.259 1.00 36.20 41 SER B C 1
ATOM 822 O O . SER B 1 39 ? 11.312 -7.697 5.848 1.00 36.82 41 SER B O 1
ATOM 825 N N . LYS B 1 40 ? 11.947 -5.643 6.582 1.00 34.14 42 LYS B N 1
ATOM 826 C CA . LYS B 1 40 ? 13.359 -5.845 6.336 1.00 32.54 42 LYS B CA 1
ATOM 827 C C . LYS B 1 40 ? 14.138 -5.876 7.635 1.00 30.31 42 LYS B C 1
ATOM 828 O O . LYS B 1 40 ? 14.058 -4.948 8.430 1.00 28.79 42 LYS B O 1
ATOM 834 N N . ASP B 1 41 ? 14.918 -6.930 7.818 1.00 27.71 43 ASP B N 1
ATOM 835 C CA . ASP B 1 41 ? 15.843 -6.998 8.976 1.00 27.34 43 ASP B CA 1
ATOM 836 C C . ASP B 1 41 ? 17.007 -6.050 8.747 1.00 25.01 43 ASP B C 1
ATOM 837 O O . ASP B 1 41 ? 17.197 -5.602 7.635 1.00 24.89 43 ASP B O 1
ATOM 842 N N . VAL B 1 42 ? 17.759 -5.750 9.803 1.00 23.90 44 VAL B N 1
ATOM 843 C CA . VAL B 1 42 ? 18.894 -4.840 9.740 1.00 23.23 44 VAL B CA 1
ATOM 844 C C . VAL B 1 42 ? 20.116 -5.385 10.439 1.00 22.23 44 VAL B C 1
ATOM 845 O O . VAL B 1 42 ? 20.056 -5.735 11.617 1.00 21.29 44 VAL B O 1
ATOM 849 N N . PHE B 1 43 ? 21.225 -5.460 9.721 1.00 21.80 45 PHE B N 1
ATOM 850 C CA . PHE B 1 43 ? 22.545 -5.669 10.375 1.00 22.20 45 PHE B CA 1
ATOM 851 C C . PHE B 1 43 ? 23.130 -4.330 10.821 1.00 20.92 45 PHE B C 1
ATOM 852 O O . PHE B 1 43 ? 23.198 -3.409 10.020 1.00 20.70 45 PHE B O 1
ATOM 860 N N . VAL B 1 44 ? 23.588 -4.257 12.051 1.00 20.30 46 VAL B N 1
ATOM 861 C CA . VAL B 1 44 ? 24.195 -3.035 12.598 1.00 20.81 46 VAL B CA 1
ATOM 862 C C . VAL B 1 44 ? 25.668 -3.295 12.915 1.00 21.02 46 VAL B C 1
ATOM 863 O O . VAL B 1 44 ? 26.052 -4.406 13.299 1.00 21.45 46 VAL B O 1
ATOM 867 N N . HIS B 1 45 ? 26.473 -2.279 12.686 1.00 20.39 47 HIS B N 1
ATOM 868 C CA . HIS B 1 45 ? 27.861 -2.212 13.022 1.00 19.20 47 HIS B CA 1
ATOM 869 C C . HIS B 1 45 ? 28.019 -0.913 13.795 1.00 20.24 47 HIS B C 1
ATOM 870 O O . HIS B 1 45 ? 27.546 0.163 13.360 1.00 20.79 47 HIS B O 1
ATOM 877 N N . PHE B 1 46 ? 28.563 -1.023 14.997 1.00 21.40 48 PHE B N 1
ATOM 878 C CA . PHE B 1 46 ? 28.632 0.125 15.873 1.00 23.72 48 PHE B CA 1
ATOM 879 C C . PHE B 1 46 ? 29.926 0.144 16.647 1.00 23.78 48 PHE B C 1
ATOM 880 O O . PHE B 1 46 ? 30.545 -0.899 16.889 1.00 24.70 48 PHE B O 1
ATOM 888 N N . SER B 1 47 ? 30.301 1.347 17.021 1.00 26.49 49 SER B N 1
ATOM 889 C CA . SER B 1 47 ? 31.433 1.625 17.876 1.00 28.38 49 SER B CA 1
ATOM 890 C C . SER B 1 47 ? 30.904 2.384 19.095 1.00 30.42 49 SER B C 1
ATOM 891 O O . SER B 1 47 ? 29.690 2.541 19.287 1.00 30.72 49 SER B O 1
ATOM 894 N N . ALA B 1 48 ? 31.814 2.924 19.899 1.00 32.70 50 ALA B N 1
ATOM 895 C CA . ALA B 1 48 ? 31.425 3.721 21.086 1.00 33.57 50 ALA B CA 1
ATOM 896 C C . ALA B 1 48 ? 30.665 4.976 20.678 1.00 34.40 50 ALA B C 1
ATOM 897 O O . ALA B 1 48 ? 29.932 5.560 21.484 1.00 34.99 50 ALA B O 1
ATOM 899 N N . GLY B 1 49 ? 30.859 5.399 19.431 1.00 34.83 51 GLY B N 1
ATOM 900 C CA . GLY B 1 49 ? 30.149 6.559 18.879 1.00 35.30 51 GLY B CA 1
ATOM 901 C C . GLY B 1 49 ? 28.628 6.459 18.984 1.00 34.92 51 GLY B C 1
ATOM 902 O O . GLY B 1 49 ? 27.955 7.442 19.308 1.00 36.34 51 GLY B O 1
ATOM 903 N N . SER B 1 50 ? 28.087 5.275 18.704 1.00 34.03 52 SER B N 1
ATOM 904 C CA . SER B 1 50 ? 26.657 5.060 18.789 1.00 33.27 52 SER B CA 1
ATOM 905 C C . SER B 1 50 ? 26.244 4.266 20.014 1.00 33.61 52 SER B C 1
ATOM 906 O O . SER B 1 50 ? 25.136 4.457 20.508 1.00 34.29 52 SER B O 1
ATOM 909 N N . SER B 1 51 ? 27.141 3.463 20.585 1.00 33.94 53 SER B N 1
ATOM 910 C CA . SER B 1 51 ? 26.757 2.618 21.706 1.00 34.54 53 SER B CA 1
ATOM 911 C C . SER B 1 51 ? 27.180 3.091 23.109 1.00 35.60 53 SER B C 1
ATOM 912 O O . SER B 1 51 ? 26.704 2.526 24.105 1.00 36.83 53 SER B O 1
ATOM 915 N N . GLY B 1 52 ? 28.061 4.096 23.205 1.00 36.13 54 GLY B N 1
ATOM 916 C CA . GLY B 1 52 ? 28.537 4.591 24.493 1.00 35.88 54 GLY B CA 1
ATOM 917 C C . GLY B 1 52 ? 29.828 3.882 24.863 1.00 36.54 54 GLY B C 1
ATOM 918 O O . GLY B 1 52 ? 30.190 2.816 24.305 1.00 36.35 54 GLY B O 1
ATOM 919 N N . ALA B 1 53 ? 30.532 4.477 25.818 1.00 37.07 55 ALA B N 1
ATOM 920 C CA . ALA B 1 53 ? 31.812 3.938 26.287 1.00 37.51 55 ALA B CA 1
ATOM 921 C C . ALA B 1 53 ? 31.680 2.668 27.139 1.00 37.83 55 ALA B C 1
ATOM 922 O O . ALA B 1 53 ? 32.507 1.753 27.023 1.00 38.48 55 ALA B O 1
ATOM 924 N N . ALA B 1 54 ? 30.684 2.632 28.023 1.00 38.41 56 ALA B N 1
ATOM 925 C CA . ALA B 1 54 ? 30.535 1.524 28.979 1.00 38.50 56 ALA B CA 1
ATOM 926 C C . ALA B 1 54 ? 30.561 0.165 28.281 1.00 38.20 56 ALA B C 1
ATOM 927 O O . ALA B 1 54 ? 29.921 -0.013 27.233 1.00 37.32 56 ALA B O 1
ATOM 929 N N . VAL B 1 55 ? 31.323 -0.776 28.853 1.00 38.06 57 VAL B N 1
ATOM 930 C CA . VAL B 1 55 ? 31.308 -2.179 28.384 1.00 37.40 57 VAL B CA 1
ATOM 931 C C . VAL B 1 55 ? 29.941 -2.687 28.694 1.00 35.79 57 VAL B C 1
ATOM 932 O O . VAL B 1 55 ? 29.476 -2.533 29.822 1.00 37.15 57 VAL B O 1
ATOM 936 N N . ARG B 1 56 ? 29.250 -3.190 27.690 1.00 33.51 58 ARG B N 1
ATOM 937 C CA . ARG B 1 56 ? 27.932 -3.749 27.874 1.00 32.24 58 ARG B CA 1
ATOM 938 C C . ARG B 1 56 ? 27.940 -5.129 27.246 1.00 30.99 58 ARG B C 1
ATOM 939 O O . ARG B 1 56 ? 28.438 -5.290 26.122 1.00 31.49 58 ARG B O 1
ATOM 941 N N . GLY B 1 57 ? 27.378 -6.118 27.923 1.00 28.06 59 GLY B N 1
ATOM 942 C CA . GLY B 1 57 ? 27.265 -7.432 27.334 1.00 26.65 59 GLY B CA 1
ATOM 943 C C . GLY B 1 57 ? 26.080 -7.499 26.377 1.00 25.69 59 GLY B C 1
ATOM 944 O O . GLY B 1 57 ? 25.281 -6.545 26.328 1.00 26.17 59 GLY B O 1
ATOM 945 N N . ASN B 1 58 ? 25.975 -8.597 25.626 1.00 24.41 60 ASN B N 1
ATOM 946 C CA . ASN B 1 58 ? 24.878 -8.811 24.678 1.00 23.43 60 ASN B CA 1
ATOM 947 C C . ASN B 1 58 ? 23.493 -8.712 25.370 1.00 23.14 60 ASN B C 1
ATOM 948 O O . ASN B 1 58 ? 23.334 -9.115 26.535 1.00 23.71 60 ASN B O 1
ATOM 953 N N . PRO B 1 59 ? 22.484 -8.302 24.612 1.00 24.24 61 PRO B N 1
ATOM 954 C CA . PRO B 1 59 ? 21.117 -8.510 25.048 1.00 25.35 61 PRO B CA 1
ATOM 955 C C . PRO B 1 59 ? 20.763 -9.947 24.747 1.00 26.57 61 PRO B C 1
ATOM 956 O O . PRO B 1 59 ? 21.442 -10.567 23.949 1.00 25.22 61 PRO B O 1
ATOM 960 N N . GLN B 1 60 ? 19.671 -10.433 25.325 1.00 27.73 62 GLN B N 1
ATOM 961 C CA . GLN B 1 60 ? 19.156 -11.748 24.996 1.00 29.49 62 GLN B CA 1
ATOM 962 C C . GLN B 1 60 ? 18.493 -11.724 23.642 1.00 29.71 62 GLN B C 1
ATOM 963 O O . GLN B 1 60 ? 17.771 -10.738 23.288 1.00 29.62 62 GLN B O 1
ATOM 969 N N . GLN B 1 61 ? 18.634 -12.831 22.915 1.00 29.53 63 GLN B N 1
ATOM 970 C CA . GLN B 1 61 ? 17.898 -12.989 21.676 1.00 31.13 63 GLN B CA 1
ATOM 971 C C . GLN B 1 61 ? 16.427 -12.820 21.990 1.00 30.67 63 GLN B C 1
ATOM 972 O O . GLN B 1 61 ? 15.935 -13.323 23.006 1.00 29.77 63 GLN B O 1
ATOM 978 N N . GLY B 1 62 ? 15.745 -12.039 21.156 1.00 29.54 64 GLY B N 1
ATOM 979 C CA . GLY B 1 62 ? 14.340 -11.758 21.335 1.00 29.50 64 GLY B CA 1
ATOM 980 C C . GLY B 1 62 ? 14.023 -10.574 22.221 1.00 28.50 64 GLY B C 1
ATOM 981 O O . GLY B 1 62 ? 12.879 -10.146 22.268 1.00 28.66 64 GLY B O 1
ATOM 982 N N . ASP B 1 63 ? 15.017 -9.999 22.899 1.00 27.66 65 ASP B N 1
ATOM 983 C CA . ASP B 1 63 ? 14.754 -8.790 23.671 1.00 27.41 65 ASP B CA 1
ATOM 984 C C . ASP B 1 63 ? 14.709 -7.555 22.786 1.00 27.30 65 ASP B C 1
ATOM 985 O O . ASP B 1 63 ? 15.047 -7.597 21.615 1.00 24.80 65 ASP B O 1
ATOM 990 N N . ARG B 1 64 ? 14.328 -6.447 23.406 1.00 27.05 66 ARG B N 1
ATOM 991 C CA . ARG B 1 64 ? 14.200 -5.169 22.731 1.00 27.14 66 ARG B CA 1
ATOM 992 C C . ARG B 1 64 ? 15.520 -4.533 22.501 1.00 26.57 66 ARG B C 1
ATOM 993 O O . ARG B 1 64 ? 16.456 -4.685 23.297 1.00 25.90 66 ARG B O 1
ATOM 1001 N N . VAL B 1 65 ? 15.581 -3.755 21.429 1.00 27.12 67 VAL B N 1
ATOM 1002 C CA . VAL B 1 65 ? 16.735 -2.958 21.120 1.00 27.20 67 VAL B CA 1
ATOM 1003 C C . VAL B 1 65 ? 16.202 -1.679 20.478 1.00 28.45 67 VAL B C 1
ATOM 1004 O O . VAL B 1 65 ? 15.146 -1.695 19.805 1.00 28.33 67 VAL B O 1
ATOM 1008 N N . GLU B 1 66 ? 16.853 -0.565 20.764 1.00 29.24 68 GLU B N 1
ATOM 1009 C CA . GLU B 1 66 ? 16.456 0.706 20.134 1.00 31.55 68 GLU B CA 1
ATOM 1010 C C . GLU B 1 66 ? 17.630 1.352 19.494 1.00 30.04 68 GLU B C 1
ATOM 1011 O O . GLU B 1 66 ? 18.752 1.249 19.978 1.00 30.25 68 GLU B O 1
ATOM 1017 N N . GLY B 1 67 ? 17.365 2.105 18.437 1.00 30.45 69 GLY B N 1
ATOM 1018 C CA . GLY B 1 67 ? 18.404 2.936 17.844 1.00 30.16 69 GLY B CA 1
ATOM 1019 C C . GLY B 1 67 ? 17.880 4.230 17.250 1.00 29.64 69 GLY B C 1
ATOM 1020 O O . GLY B 1 67 ? 16.663 4.510 17.282 1.00 29.66 69 GLY B O 1
ATOM 1021 N N . LYS B 1 68 ? 18.811 5.042 16.766 1.00 27.44 70 LYS B N 1
ATOM 1022 C CA . LYS B 1 68 ? 18.447 6.177 15.980 1.00 27.84 70 LYS B CA 1
ATOM 1023 C C . LYS B 1 68 ? 19.203 6.067 14.691 1.00 25.77 70 LYS B C 1
ATOM 1024 O O . LYS B 1 68 ? 20.426 5.902 14.714 1.00 25.04 70 LYS B O 1
ATOM 1030 N N . ILE B 1 69 ? 18.464 6.147 13.587 1.00 25.37 71 ILE B N 1
ATOM 1031 C CA . ILE B 1 69 ? 19.084 6.079 12.276 1.00 25.59 71 ILE B CA 1
ATOM 1032 C C . ILE B 1 69 ? 18.915 7.368 11.481 1.00 24.91 71 ILE B C 1
ATOM 1033 O O . ILE B 1 69 ? 17.962 8.133 11.714 1.00 24.87 71 ILE B O 1
ATOM 1038 N N . LYS B 1 70 ? 19.847 7.604 10.566 1.00 24.26 72 LYS B N 1
ATOM 1039 C CA . LYS B 1 70 ? 19.777 8.742 9.647 1.00 25.63 72 LYS B CA 1
ATOM 1040 C C . LYS B 1 70 ? 20.124 8.283 8.232 1.00 23.56 72 LYS B C 1
ATOM 1041 O O . LYS B 1 70 ? 21.039 7.454 8.029 1.00 24.17 72 LYS B O 1
ATOM 1047 N N . SER B 1 71 ? 19.406 8.803 7.228 1.00 22.40 73 SER B N 1
ATOM 1048 C CA . SER B 1 71 ? 19.791 8.505 5.843 1.00 21.21 73 SER B CA 1
ATOM 1049 C C . SER B 1 71 ? 21.194 9.047 5.584 1.00 21.12 73 SER B C 1
ATOM 1050 O O . SER B 1 71 ? 21.568 10.086 6.149 1.00 22.88 73 SER B O 1
ATOM 1053 N N . ILE B 1 72 ? 21.972 8.315 4.803 1.00 18.14 74 ILE B N 1
ATOM 1054 C CA . ILE B 1 72 ? 23.233 8.746 4.273 1.00 18.88 74 ILE B CA 1
ATOM 1055 C C . ILE B 1 72 ? 23.016 9.390 2.906 1.00 18.54 74 ILE B C 1
ATOM 1056 O O . ILE B 1 72 ? 22.838 8.728 1.906 1.00 19.83 74 ILE B O 1
ATOM 1061 N N . THR B 1 73 ? 22.994 10.728 2.882 1.00 21.19 75 THR B N 1
ATOM 1062 C CA . THR B 1 73 ? 22.704 11.493 1.658 1.00 22.67 75 THR B CA 1
ATOM 1063 C C . THR B 1 73 ? 23.981 12.014 1.010 1.00 23.56 75 THR B C 1
ATOM 1064 O O . THR B 1 73 ? 24.064 12.133 -0.215 1.00 22.42 75 THR B O 1
ATOM 1068 N N . ASP B 1 74 ? 24.990 12.216 1.850 1.00 22.16 76 ASP B N 1
ATOM 1069 C CA . ASP B 1 74 ? 26.257 12.776 1.465 1.00 22.64 76 ASP B CA 1
ATOM 1070 C C . ASP B 1 74 ? 27.343 11.748 1.595 1.00 22.46 76 ASP B C 1
ATOM 1071 O O . ASP B 1 74 ? 27.817 11.470 2.700 1.00 22.64 76 ASP B O 1
ATOM 1076 N N . PHE B 1 75 ? 27.781 11.209 0.467 1.00 21.22 77 PHE B N 1
ATOM 1077 C CA . PHE B 1 75 ? 28.729 10.126 0.490 1.00 21.80 77 PHE B CA 1
ATOM 1078 C C . PHE B 1 75 ? 29.649 10.133 -0.675 1.00 21.29 77 PHE B C 1
ATOM 1079 O O . PHE B 1 75 ? 29.364 10.773 -1.665 1.00 21.23 77 PHE B O 1
ATOM 1087 N N . GLY B 1 76 ? 30.733 9.387 -0.542 1.00 21.31 78 GLY B N 1
ATOM 1088 C CA . GLY B 1 76 ? 31.684 9.083 -1.617 1.00 22.33 78 GLY B CA 1
ATOM 1089 C C . GLY B 1 76 ? 31.856 7.607 -1.781 1.00 22.83 78 GLY B C 1
ATOM 1090 O O . GLY B 1 76 ? 31.937 6.866 -0.790 1.00 24.29 78 GLY B O 1
ATOM 1091 N N . ILE B 1 77 ? 31.839 7.177 -3.016 1.00 23.11 79 ILE B N 1
ATOM 1092 C CA . ILE B 1 77 ? 32.153 5.837 -3.383 1.00 23.42 79 ILE B CA 1
ATOM 1093 C C . ILE B 1 77 ? 33.494 5.899 -4.074 1.00 23.97 79 ILE B C 1
ATOM 1094 O O . ILE B 1 77 ? 33.633 6.507 -5.145 1.00 24.67 79 ILE B O 1
ATOM 1099 N N . PHE B 1 78 ? 34.488 5.281 -3.462 1.00 23.56 80 PHE B N 1
ATOM 1100 C CA . PHE B 1 78 ? 35.788 5.138 -4.063 1.00 25.32 80 PHE B CA 1
ATOM 1101 C C . PHE B 1 78 ? 35.739 4.027 -5.075 1.00 25.72 80 PHE B C 1
ATOM 1102 O O . PHE B 1 78 ? 35.165 2.944 -4.812 1.00 26.20 80 PHE B O 1
ATOM 1110 N N . ILE B 1 79 ? 36.295 4.306 -6.257 1.00 25.59 81 ILE B N 1
ATOM 1111 C CA . ILE B 1 79 ? 36.246 3.388 -7.365 1.00 26.08 81 ILE B CA 1
ATOM 1112 C C . ILE B 1 79 ? 37.668 2.894 -7.601 1.00 28.02 81 ILE B C 1
ATOM 1113 O O . ILE B 1 79 ? 38.584 3.693 -7.779 1.00 28.88 81 ILE B O 1
ATOM 1118 N N . GLY 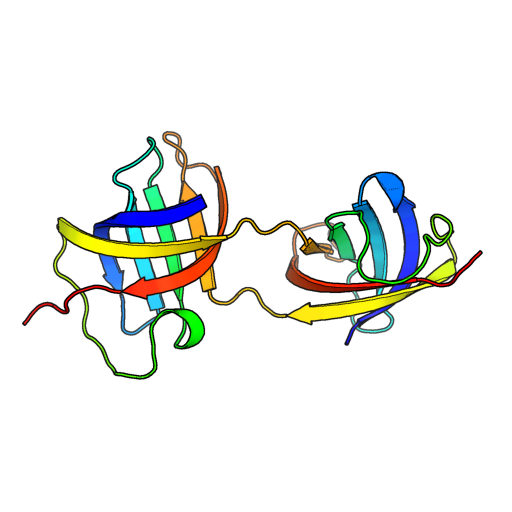B 1 80 ? 37.834 1.584 -7.635 1.00 28.90 82 GLY B N 1
ATOM 1119 C CA . GLY B 1 80 ? 39.149 1.006 -7.748 1.00 31.22 82 GLY B CA 1
ATOM 1120 C C . GLY B 1 80 ? 39.666 1.014 -9.152 1.00 31.48 82 GLY B C 1
ATOM 1121 O O . GLY B 1 80 ? 38.908 1.229 -10.097 1.00 30.51 82 GLY B O 1
ATOM 1122 N N . LEU B 1 81 ? 40.970 0.746 -9.276 1.00 34.60 83 LEU B N 1
ATOM 1123 C CA . LEU B 1 81 ? 41.624 0.590 -10.581 1.00 35.49 83 LEU B CA 1
ATOM 1124 C C . LEU B 1 81 ? 40.837 -0.371 -11.446 1.00 36.23 83 LEU B C 1
ATOM 1125 O O . LEU B 1 81 ? 40.671 -0.133 -12.632 1.00 37.37 83 LEU B O 1
ATOM 1130 N N . ASP B 1 82 ? 40.336 -1.452 -10.851 1.00 35.83 84 ASP B N 1
ATOM 1131 C CA . ASP B 1 82 ? 39.503 -2.392 -11.593 1.00 35.98 84 ASP B CA 1
ATOM 1132 C C . ASP B 1 82 ? 38.024 -1.967 -11.796 1.00 35.26 84 ASP B C 1
ATOM 1133 O O . ASP B 1 82 ? 37.250 -2.697 -12.419 1.00 35.37 84 ASP B O 1
ATOM 1138 N N . GLY B 1 83 ? 37.642 -0.797 -11.288 1.00 33.16 85 GLY B N 1
ATOM 1139 C CA . GLY B 1 83 ? 36.304 -0.276 -11.452 1.00 31.82 85 GLY B CA 1
ATOM 1140 C C . GLY B 1 83 ? 35.324 -0.697 -10.364 1.00 30.57 85 GLY B C 1
ATOM 1141 O O . GLY B 1 83 ? 34.135 -0.395 -10.456 1.00 30.54 85 GLY B O 1
ATOM 1142 N N . GLY B 1 84 ? 35.800 -1.391 -9.336 1.00 29.64 86 GLY B N 1
ATOM 1143 C CA . GLY B 1 84 ? 34.912 -1.859 -8.262 1.00 28.93 86 GLY B CA 1
ATOM 1144 C C . GLY B 1 84 ? 34.637 -0.805 -7.200 1.00 28.07 86 GLY B C 1
ATOM 1145 O O . GLY B 1 84 ? 35.175 0.316 -7.254 1.00 26.52 86 GLY B O 1
ATOM 1146 N N . ILE B 1 85 ? 33.858 -1.207 -6.184 1.00 28.14 87 ILE B N 1
ATOM 1147 C CA . ILE B 1 85 ? 33.557 -0.404 -5.026 1.00 26.90 87 ILE B CA 1
ATOM 1148 C C . ILE B 1 85 ? 34.656 -0.622 -3.963 1.00 27.68 87 ILE B C 1
ATOM 1149 O O . ILE B 1 85 ? 34.678 -1.618 -3.207 1.00 27.49 87 ILE B O 1
ATOM 1154 N N . ASP B 1 86 ? 35.570 0.318 -3.903 1.00 27.53 88 ASP B N 1
ATOM 1155 C CA . ASP B 1 86 ? 36.710 0.194 -3.070 1.00 28.89 88 ASP B CA 1
ATOM 1156 C C . ASP B 1 86 ? 36.568 0.922 -1.742 1.00 28.54 88 ASP B C 1
ATOM 1157 O O . ASP B 1 86 ? 37.488 0.927 -0.941 1.00 31.43 88 ASP B O 1
ATOM 1162 N N . GLY B 1 87 ? 35.415 1.476 -1.456 1.00 26.80 89 GLY B N 1
ATOM 1163 C CA . GLY B 1 87 ? 35.247 2.196 -0.206 1.00 26.24 89 GLY B CA 1
ATOM 1164 C C . GLY B 1 87 ? 34.031 3.071 -0.286 1.00 26.14 89 GLY B C 1
ATOM 1165 O O . GLY B 1 87 ? 33.659 3.532 -1.373 1.00 26.02 89 GLY 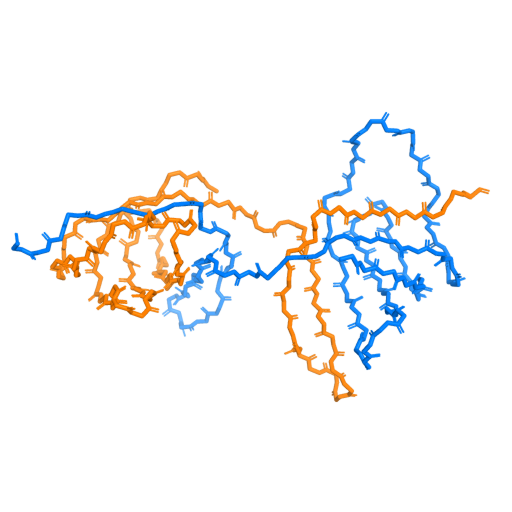B O 1
ATOM 1166 N N . LEU B 1 88 ? 33.403 3.261 0.861 1.00 25.27 90 LEU B N 1
ATOM 1167 C CA . LEU B 1 88 ? 32.235 4.068 0.985 1.00 25.34 90 LEU B CA 1
ATOM 1168 C C . LEU B 1 88 ? 32.409 4.934 2.212 1.00 24.41 90 LEU B C 1
ATOM 1169 O O . LEU B 1 88 ? 32.589 4.429 3.314 1.00 22.76 90 LEU B O 1
ATOM 1174 N N . VAL B 1 89 ? 32.334 6.237 2.019 1.00 21.73 91 VAL B N 1
ATOM 1175 C CA . VAL B 1 89 ? 32.601 7.187 3.087 1.00 21.59 91 VAL B CA 1
ATOM 1176 C C . VAL B 1 89 ? 31.516 8.246 3.224 1.00 21.29 91 VAL B C 1
ATOM 1177 O O . VAL B 1 89 ? 30.827 8.556 2.286 1.00 21.06 91 VAL B O 1
ATOM 1181 N N . HIS B 1 90 ? 31.431 8.828 4.407 1.00 21.82 92 HIS B N 1
ATOM 1182 C CA . HIS B 1 90 ? 30.636 10.023 4.652 1.00 24.01 92 HIS B CA 1
ATOM 1183 C C . HIS B 1 90 ? 31.390 11.216 4.041 1.00 24.76 92 HIS B C 1
ATOM 1184 O O . HIS B 1 90 ? 32.603 11.284 4.157 1.00 24.24 92 HIS B O 1
ATOM 1191 N N . LEU B 1 91 ? 30.666 12.110 3.379 1.00 26.76 93 LEU B N 1
ATOM 1192 C CA . LEU B 1 91 ? 31.215 13.348 2.780 1.00 28.20 93 LEU B CA 1
ATOM 1193 C C . LEU B 1 91 ? 30.652 14.451 3.648 1.00 29.75 93 LEU B C 1
ATOM 1194 O O . LEU B 1 91 ? 29.461 14.694 3.635 1.00 30.95 93 LEU B O 1
ATOM 1199 N N . SER B 1 92 ? 31.497 15.066 4.479 1.00 31.94 94 SER B N 1
ATOM 1200 C CA . SER B 1 92 ? 31.029 15.900 5.594 1.00 32.66 94 SER B CA 1
ATOM 1201 C C . SER B 1 92 ? 30.779 17.277 5.090 1.00 32.48 94 SER B C 1
ATOM 1202 O O . SER B 1 92 ? 29.962 18.032 5.653 1.00 34.37 94 SER B O 1
ATOM 1205 N N . ASP B 1 93 ? 31.511 17.646 4.040 1.00 31.76 95 ASP B N 1
ATOM 1206 C CA . ASP B 1 93 ? 31.402 18.963 3.518 1.00 31.56 95 ASP B CA 1
ATOM 1207 C C . ASP B 1 93 ? 32.039 18.771 2.139 1.00 30.50 95 ASP B C 1
ATOM 1208 O O . ASP B 1 93 ? 32.878 17.878 1.984 1.00 31.26 95 ASP B O 1
ATOM 1213 N N . ILE B 1 94 ? 31.561 19.554 1.176 1.00 26.87 96 ILE B N 1
ATOM 1214 C CA . ILE B 1 94 ? 32.089 19.610 -0.189 1.00 25.41 96 ILE B CA 1
ATOM 1215 C C . ILE B 1 94 ? 32.001 21.042 -0.681 1.00 24.78 96 ILE B C 1
ATOM 1216 O O . ILE B 1 94 ? 31.001 21.749 -0.432 1.00 22.18 96 ILE B O 1
ATOM 1221 N N . SER B 1 95 ? 33.040 21.492 -1.392 1.00 23.47 97 SER B N 1
ATOM 1222 C CA . SER B 1 95 ? 33.064 22.838 -1.929 1.00 23.78 97 SER B CA 1
ATOM 1223 C C . SER B 1 95 ? 33.837 22.837 -3.228 1.00 24.15 97 SER B C 1
ATOM 1224 O O . SER B 1 95 ? 34.637 21.924 -3.459 1.00 23.61 97 SER B O 1
ATOM 1227 N N . TRP B 1 96 ? 33.607 23.841 -4.054 1.00 22.95 98 TRP B N 1
ATOM 1228 C CA . TRP B 1 96 ? 34.343 23.919 -5.317 1.00 23.42 98 TRP B CA 1
ATOM 1229 C C . TRP B 1 96 ? 34.525 25.341 -5.707 1.00 25.31 98 TRP B C 1
ATOM 1230 O O . TRP B 1 96 ? 33.928 26.232 -5.116 1.00 23.76 98 TRP B O 1
ATOM 1241 N N . ALA B 1 97 ? 35.395 25.535 -6.691 1.00 26.90 99 ALA B N 1
ATOM 1242 C CA . ALA B 1 97 ? 35.776 26.823 -7.135 1.00 28.82 99 ALA B CA 1
ATOM 1243 C C . ALA B 1 97 ? 34.608 27.515 -7.824 1.00 30.64 99 ALA B C 1
ATOM 1244 O O . ALA B 1 97 ? 33.778 26.877 -8.442 1.00 30.65 99 ALA B O 1
ATOM 1246 N N . GLN B 1 98 ? 34.580 28.831 -7.728 1.00 33.46 100 GLN B N 1
ATOM 1247 C CA . GLN B 1 98 ? 33.480 29.614 -8.263 1.00 36.24 100 GLN B CA 1
ATOM 1248 C C . GLN B 1 98 ? 33.766 30.080 -9.666 1.00 36.90 100 GLN B C 1
ATOM 1249 O O . GLN B 1 98 ? 34.937 30.379 -10.020 1.00 36.94 100 GLN B O 1
ATOM 1255 N N . ALA B 1 99 ? 32.694 30.161 -10.456 1.00 37.07 101 ALA B N 1
ATOM 1256 C CA . ALA B 1 99 ? 32.802 30.323 -11.904 1.00 38.12 101 ALA B CA 1
ATOM 1257 C C . ALA B 1 99 ? 32.725 31.799 -12.323 1.00 38.36 101 ALA B C 1
ATOM 1258 O O . ALA B 1 99 ? 33.607 32.325 -13.022 1.00 38.88 101 ALA B O 1
#

CATH classification: 2.40.50.140 (+1 more: 6.20.370.20)

Nearest PDB structures (foldseek):
  2bh8-assembly1_A-2  TM=1.006E+00  e=4.820E-14  Escherichia coli K-12
  2bh8-assembly1_B-2  TM=9.239E-01  e=2.371E-11  Escherichia coli K-12
  7a3a-assembly1_A-2  TM=2.549E-01  e=8.371E+00  Gallus gallus
  4y92-assembly1_A-2  TM=2.898E-01  e=9.399E+00  Avian sarcoma virus PR2257/16
  4omm-assembly1_A-2  TM=2.557E-01  e=8.870E+00  Gallus gallus

B-factor: mean 30.14, std 8.38, range [18.14, 81.39]

Sequence (171 aa):
KMTGIVKWFNADKGFGFITPDDGSKDVFVHFSAGSSGAAVRGNPQQGDRVEGKIKSITDFGIFIGLDGGIDGLVHLSDISWAQAESGKMTGIVKWFNADKGFGFITPDDGSKDVFVHFSAGSSGAAVRGNPQQGDRVEGKIKSITDFGIFIGLDGGIDGLVHLSDISWAQA

Foldseek 3Di:
DWKFWFPAWDLVQAWGKTDTPDDDDIDIGGDDRDDDDDDDDDTDDGGDMDDDDDDDQPAWDFDADPVRDGDDIGGDPDDDDDDDD/DFKWKFFFQDDDVVQQWGWTDTPDDDDIDIGGDDCVFVNDDDDGDDDGGDMDMGTDDDQPAKDFDADPVGDGPDIGRDPDDDDDDD

Solvent-accessible surface area: 10161 Å² total; per-residue (Å²): 206,23,58,1,52,0,97,124,20,53,13,104,130,0,62,0,35,6,50,12,78,120,77,76,81,46,0,52,1,63,11,72,51,67,103,124,79,88,99,133,30,30,60,4,112,143,49,44,110,3,90,14,91,48,103,81,23,66,11,39,0,47,31,38,8,161,136,53,29,145,62,29,53,18,52,1,29,59,5,54,45,70,95,59,212,116,23,154,19,49,1,62,3,91,111,16,48,18,124,138,6,89,0,35,0,50,12,85,122,75,71,84,38,0,80,0,49,13,49,66,68,6,41,39,101,88,153,43,33,61,6,126,117,43,55,156,3,77,6,95,11,106,79,26,61,43,42,0,37,35,49,6,154,130,50,28,136,67,25,67,19,37,8,52,98,29,60,57,46,158,118

Radius of gyration: 18.84 Å; Cα contacts (8 Å, |Δi|>4): 433; chains: 2; bounding box: 38×45×49 Å

GO terms:
  GO:0005737 cytoplasm (C, EXP)
  GO:0003723 RNA binding (F, IDA)
  GO:0003727 single-stranded RNA binding (F, IDA)
  GO:0003729 mRNA binding (F, IDA)
  GO:0003735 structural constituent of ribosome (F, IDA)
  GO:0022627 cytosolic small ribosomal subunit (C, IDA)
  GO:2000766 negative regulation of cytoplasmic translation (P, IEP)
  GO:2000766 negative regulation of cytoplasmic translation (P, IDA)
  GO:2000767 positive regulation of cytoplasmic translation (P, IEP)
  GO:0006412 translation (P, IMP)
  GO:0005737 cytoplasm (C, IDA)
  GO:0000028 ribosomal small subunit assembly (P, IDA)
  GO:0005737 cytoplasm (C, HDA)
  GO:0016020 membrane (C, HDA)

Organism: Escherichia coli (strain K12) (NCBI:txid83333)